Protein AF-A0A267HQM8-F1 (afdb_monomer_lite)

Foldseek 3Di:
DDDDDDDDDPPPDPVVVVVPPPLVVVLLLLLLQQLCCCPVVVDPWAALLRSLLLVLLLCLVVDPDQDACQVVSVVSSVCVVVSVVVCVVVVQKDWDDDPPDDSRPIIMHGDPVNNVVLVPDPDPVSVVVSVSSSVSCVVDPDDPVPPVSVCCNPVGDDPPDD

InterPro domains:
  IPR036388 Winged helix-like DNA-binding domain superfamily [G3DSA:1.10.10.10] (49-142)

Structure (mmCIF, N/CA/C/O backbone):
data_AF-A0A267HQM8-F1
#
_entry.id   AF-A0A267HQM8-F1
#
loop_
_atom_site.group_PDB
_atom_site.id
_atom_site.type_symbol
_atom_site.label_atom_id
_atom_site.label_alt_id
_atom_site.label_comp_id
_atom_site.label_asym_id
_atom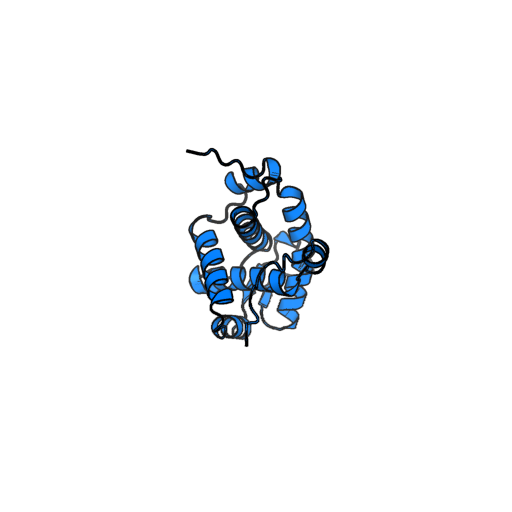_site.label_entity_id
_atom_site.label_seq_id
_atom_site.pdbx_PDB_ins_code
_atom_site.Cartn_x
_atom_site.Cartn_y
_atom_site.Cartn_z
_atom_site.occupancy
_atom_site.B_iso_or_equiv
_atom_site.auth_seq_id
_atom_site.auth_comp_id
_atom_site.auth_asym_id
_atom_site.auth_atom_id
_atom_site.pdbx_PDB_model_num
ATOM 1 N N . MET A 1 1 ? 45.736 3.680 34.250 1.00 46.59 1 MET A N 1
ATOM 2 C CA . MET A 1 1 ? 45.349 4.929 33.560 1.00 46.59 1 MET A CA 1
ATOM 3 C C . MET A 1 1 ? 45.704 4.766 32.086 1.00 46.59 1 MET A C 1
ATOM 5 O O . MET A 1 1 ? 46.822 4.328 31.838 1.00 46.59 1 MET A O 1
ATOM 9 N N . LYS A 1 2 ? 44.763 5.102 31.187 1.00 37.06 2 LYS A N 1
ATOM 10 C CA . LYS A 1 2 ? 44.747 5.020 29.703 1.00 37.06 2 LYS A CA 1
ATOM 11 C C . LYS A 1 2 ? 43.856 3.939 29.063 1.00 37.06 2 LYS A C 1
ATOM 13 O O . LYS A 1 2 ? 44.321 2.922 28.570 1.00 37.06 2 LYS A O 1
ATOM 18 N N . ASP A 1 3 ? 42.560 4.236 29.161 1.00 37.59 3 ASP A N 1
ATOM 19 C CA . ASP A 1 3 ? 41.594 4.479 28.074 1.00 37.59 3 ASP A CA 1
ATOM 20 C C . ASP A 1 3 ? 41.210 3.364 27.086 1.00 37.59 3 ASP A C 1
ATOM 22 O O . ASP A 1 3 ? 41.884 3.077 26.100 1.00 37.59 3 ASP A O 1
ATOM 26 N N . LEU A 1 4 ? 39.994 2.859 27.325 1.00 45.25 4 LEU A N 1
ATOM 27 C CA . LEU A 1 4 ? 39.037 2.342 26.347 1.00 45.25 4 LEU A CA 1
ATOM 28 C C . LEU A 1 4 ? 38.511 3.490 25.464 1.00 45.25 4 LEU A C 1
ATOM 30 O O . LEU A 1 4 ? 37.839 4.375 25.989 1.00 45.25 4 LEU A O 1
ATOM 34 N N . ASN A 1 5 ? 38.758 3.452 24.148 1.00 41.91 5 ASN A N 1
ATOM 35 C CA . ASN A 1 5 ? 37.765 3.780 23.106 1.00 41.91 5 ASN A CA 1
ATOM 36 C C . ASN A 1 5 ? 38.355 3.696 21.686 1.00 41.91 5 ASN A C 1
ATOM 38 O O . ASN A 1 5 ? 39.213 4.502 21.326 1.00 41.91 5 ASN A O 1
ATOM 42 N N . LYS A 1 6 ? 37.783 2.835 20.836 1.00 38.25 6 LYS A N 1
ATOM 43 C CA . LYS A 1 6 ? 37.341 3.259 19.499 1.00 38.25 6 LYS A CA 1
ATOM 44 C C . LYS A 1 6 ? 36.274 2.303 18.959 1.00 38.25 6 LYS A C 1
ATOM 46 O O . LYS A 1 6 ? 36.533 1.134 18.706 1.00 38.25 6 LYS A O 1
ATOM 51 N N . ASN A 1 7 ? 35.071 2.854 18.870 1.00 43.25 7 ASN A N 1
ATOM 52 C CA . ASN A 1 7 ? 33.878 2.310 18.238 1.00 43.25 7 ASN A CA 1
ATOM 53 C C . ASN A 1 7 ? 33.989 2.298 16.703 1.00 43.25 7 ASN A C 1
ATOM 55 O O . ASN A 1 7 ? 34.806 3.029 16.149 1.00 43.25 7 ASN A O 1
ATOM 59 N N . SER A 1 8 ? 33.032 1.560 16.124 1.00 43.22 8 SER A N 1
ATOM 60 C CA . SER A 1 8 ? 32.508 1.534 14.746 1.00 43.22 8 SER A CA 1
ATOM 61 C C . SER A 1 8 ? 33.302 0.751 13.702 1.00 43.22 8 SER A C 1
ATOM 63 O O . SER A 1 8 ? 34.253 1.267 13.133 1.00 43.22 8 SER A O 1
ATOM 65 N N . ASP A 1 9 ? 32.859 -0.487 13.462 1.00 42.66 9 ASP A N 1
ATOM 66 C CA . ASP A 1 9 ? 32.258 -0.890 12.181 1.00 42.66 9 ASP A CA 1
ATOM 67 C C . ASP A 1 9 ? 31.546 -2.236 12.387 1.00 42.66 9 ASP A C 1
ATOM 69 O O . ASP A 1 9 ? 32.116 -3.311 12.228 1.00 42.66 9 ASP A O 1
ATOM 73 N N . TYR A 1 10 ? 30.285 -2.176 12.822 1.00 39.91 10 TYR A N 1
ATOM 74 C CA . TYR A 1 10 ? 29.372 -3.310 12.682 1.00 39.91 10 TYR A CA 1
ATOM 75 C C . TYR A 1 10 ? 28.602 -3.111 11.375 1.00 39.91 10 TYR A C 1
ATOM 77 O O . TYR A 1 10 ? 27.443 -2.700 11.386 1.00 39.91 10 TYR A O 1
ATOM 85 N N . GLU A 1 11 ? 29.258 -3.365 10.242 1.00 47.84 11 GLU A N 1
ATOM 86 C CA . GLU A 1 11 ? 28.522 -3.696 9.023 1.00 47.84 11 GLU A CA 1
ATOM 87 C C . GLU A 1 11 ? 27.854 -5.051 9.270 1.00 47.84 11 GLU A C 1
ATOM 89 O O . GLU A 1 11 ? 28.514 -6.069 9.492 1.00 47.84 11 GLU A O 1
ATOM 94 N N . LEU A 1 12 ? 26.524 -5.039 9.341 1.00 41.56 12 LEU A N 1
ATOM 95 C CA . LEU A 1 12 ? 25.724 -6.250 9.465 1.00 41.56 12 LEU A CA 1
ATOM 96 C C . LEU A 1 12 ? 26.017 -7.153 8.252 1.00 41.56 12 LEU A C 1
ATOM 98 O O . LEU A 1 12 ? 25.877 -6.687 7.121 1.00 41.56 12 LEU A O 1
ATOM 102 N N . PRO A 1 13 ? 26.418 -8.421 8.458 1.00 47.94 13 PRO A N 1
ATOM 103 C CA . PRO A 1 13 ? 26.729 -9.332 7.363 1.00 47.94 13 PRO A CA 1
ATOM 104 C C . PRO A 1 13 ? 25.548 -9.498 6.404 1.00 47.94 13 PRO A C 1
ATOM 106 O O . PRO A 1 13 ? 24.396 -9.560 6.837 1.00 47.94 13 PRO A O 1
ATOM 109 N N . LEU A 1 14 ? 25.850 -9.622 5.112 1.00 43.22 14 LEU A N 1
ATOM 110 C CA . LEU A 1 14 ? 24.914 -9.808 3.995 1.00 43.22 14 LEU A CA 1
ATOM 111 C C . LEU A 1 14 ? 23.889 -10.940 4.247 1.00 43.22 14 LEU A C 1
ATOM 113 O O . LEU A 1 14 ? 22.768 -10.912 3.739 1.00 43.22 14 LEU A O 1
ATOM 117 N N . GLU A 1 15 ? 24.235 -11.926 5.079 1.00 42.28 15 GLU A N 1
ATOM 118 C CA . GLU A 1 15 ? 23.331 -12.995 5.503 1.00 42.28 15 GLU A CA 1
ATOM 119 C C . GLU A 1 15 ? 22.169 -12.510 6.396 1.00 42.28 15 GLU A C 1
ATOM 121 O O . GLU A 1 15 ? 21.104 -13.122 6.370 1.00 42.28 15 GLU A O 1
ATOM 126 N N . LEU A 1 16 ? 22.312 -11.405 7.141 1.00 44.62 16 LEU A N 1
ATOM 127 C CA . LEU A 1 16 ? 21.230 -10.793 7.932 1.00 44.62 16 LEU A CA 1
ATOM 128 C C . LEU A 1 16 ? 20.276 -9.941 7.083 1.00 44.62 16 LEU A C 1
ATOM 130 O O . LEU A 1 16 ? 19.088 -9.893 7.398 1.00 44.62 16 LEU A O 1
ATOM 134 N N . GLU A 1 17 ? 20.733 -9.359 5.969 1.00 41.94 17 GLU A N 1
ATOM 135 C CA . GLU A 1 17 ? 19.845 -8.723 4.977 1.00 41.94 17 GLU A CA 1
ATOM 136 C C . GLU A 1 17 ? 18.908 -9.746 4.307 1.00 41.94 17 GLU A C 1
ATOM 138 O O . GLU A 1 17 ? 17.760 -9.435 3.994 1.00 41.94 17 GLU A O 1
ATOM 143 N N . LEU A 1 18 ? 19.352 -11.001 4.165 1.00 43.22 18 LEU A N 1
ATOM 144 C CA . LEU A 1 18 ? 18.553 -12.127 3.658 1.00 43.22 18 LEU A CA 1
ATOM 145 C C . LEU A 1 18 ? 17.616 -12.758 4.711 1.00 43.22 18 LEU A C 1
ATOM 147 O O . LEU A 1 18 ? 16.695 -13.489 4.342 1.00 43.22 18 LEU A O 1
ATOM 151 N N . ILE A 1 19 ? 17.806 -12.469 6.006 1.00 46.12 19 ILE A N 1
ATOM 152 C CA . ILE A 1 19 ? 16.978 -12.987 7.116 1.00 46.12 19 ILE A CA 1
ATOM 153 C C . ILE A 1 19 ? 15.687 -12.168 7.317 1.00 46.12 19 ILE A C 1
ATOM 155 O O . ILE A 1 19 ? 14.731 -12.654 7.925 1.00 46.12 19 ILE A O 1
ATOM 159 N N . PHE A 1 20 ? 15.587 -10.971 6.737 1.00 45.47 20 PHE A N 1
ATOM 160 C CA . PHE A 1 20 ? 14.400 -10.122 6.830 1.00 45.47 20 PHE A CA 1
ATOM 161 C C . PHE A 1 20 ? 13.610 -10.059 5.507 1.00 45.47 20 PHE A C 1
ATOM 163 O O . PHE A 1 20 ? 13.378 -8.982 4.968 1.00 45.47 20 PHE A O 1
ATOM 170 N N . ASP A 1 21 ? 13.054 -11.192 5.044 1.00 54.56 21 ASP A N 1
ATOM 171 C CA . ASP A 1 21 ? 11.741 -11.186 4.352 1.00 54.56 21 ASP A CA 1
ATOM 172 C C . ASP A 1 21 ? 10.719 -10.747 5.431 1.00 54.56 21 ASP A C 1
ATOM 174 O O . ASP A 1 21 ? 10.012 -11.558 6.040 1.00 54.56 21 ASP A O 1
ATOM 178 N N . ASN A 1 22 ? 10.772 -9.466 5.819 1.00 73.88 22 ASN A N 1
ATOM 179 C CA . ASN A 1 22 ? 10.110 -8.941 7.006 1.00 73.88 22 ASN A CA 1
ATOM 180 C C . ASN A 1 22 ? 8.646 -8.692 6.680 1.00 73.88 22 ASN A C 1
ATOM 182 O O . ASN A 1 22 ? 8.209 -7.561 6.492 1.00 73.88 22 ASN A O 1
ATOM 186 N N . LYS A 1 23 ? 7.872 -9.779 6.670 1.00 82.69 23 LYS A N 1
ATOM 187 C CA . LYS A 1 23 ? 6.425 -9.757 6.432 1.00 82.69 23 LYS A CA 1
ATOM 188 C C . LYS A 1 23 ? 5.703 -8.698 7.270 1.00 82.69 23 LYS A C 1
ATOM 190 O O . LYS A 1 23 ? 4.671 -8.203 6.842 1.00 82.69 23 LYS A O 1
ATOM 195 N N . LYS A 1 24 ? 6.208 -8.355 8.465 1.00 86.44 24 LYS A N 1
ATOM 196 C CA . LYS A 1 24 ? 5.620 -7.295 9.298 1.00 86.44 24 LYS A CA 1
ATOM 197 C C . LYS A 1 24 ? 5.816 -5.912 8.683 1.00 86.44 24 LYS A C 1
ATOM 199 O O . LYS A 1 24 ? 4.873 -5.134 8.715 1.00 86.44 24 LYS A O 1
ATOM 204 N N . LEU A 1 25 ? 6.997 -5.632 8.133 1.00 86.25 25 LEU A N 1
ATOM 205 C CA . LEU A 1 25 ? 7.276 -4.380 7.433 1.00 86.25 25 LEU A CA 1
ATOM 206 C C . LEU A 1 25 ? 6.471 -4.291 6.133 1.00 86.25 25 LEU A C 1
ATOM 208 O O . LEU A 1 25 ? 5.784 -3.298 5.943 1.00 86.25 25 LEU A O 1
ATOM 212 N N . ASP A 1 26 ? 6.428 -5.363 5.336 1.00 88.69 26 ASP A N 1
ATOM 213 C CA . ASP A 1 26 ? 5.597 -5.400 4.123 1.00 88.69 26 ASP A CA 1
ATOM 214 C C . ASP A 1 26 ? 4.113 -5.151 4.453 1.00 88.69 26 ASP A C 1
ATOM 216 O O . ASP A 1 26 ? 3.430 -4.346 3.821 1.00 88.69 26 ASP A O 1
ATOM 220 N N . MET A 1 27 ? 3.585 -5.820 5.486 1.00 92.56 27 MET A N 1
ATOM 221 C CA . MET A 1 27 ? 2.216 -5.579 5.955 1.00 92.56 27 MET A CA 1
ATOM 222 C C . MET A 1 27 ? 2.024 -4.140 6.440 1.00 92.56 27 MET A C 1
ATOM 224 O O . MET A 1 27 ? 0.957 -3.574 6.196 1.00 92.56 27 MET A O 1
ATOM 228 N N . PHE A 1 28 ? 3.027 -3.569 7.115 1.00 93.50 28 PHE A N 1
ATOM 229 C CA . PHE A 1 28 ? 3.012 -2.189 7.588 1.00 93.50 28 PHE A CA 1
ATOM 230 C C . PHE A 1 28 ? 2.945 -1.193 6.420 1.00 93.50 28 PHE A C 1
ATOM 232 O O . PHE A 1 28 ? 2.103 -0.300 6.416 1.00 93.50 28 PHE A O 1
ATOM 239 N N . GLU A 1 29 ? 3.750 -1.391 5.381 1.00 94.12 29 GLU A N 1
ATOM 240 C CA . GLU A 1 29 ? 3.728 -0.580 4.160 1.00 94.12 29 GLU A CA 1
ATOM 241 C C . GLU A 1 29 ? 2.344 -0.596 3.505 1.00 94.12 29 GLU A C 1
ATOM 243 O O . GLU A 1 29 ? 1.773 0.456 3.207 1.00 94.12 29 GLU A O 1
ATOM 248 N N . TYR A 1 30 ? 1.745 -1.780 3.349 1.00 96.12 30 TYR A N 1
ATOM 249 C CA . TYR A 1 30 ? 0.412 -1.888 2.759 1.00 96.12 30 TYR A CA 1
ATOM 250 C C . TYR A 1 30 ? -0.677 -1.239 3.616 1.00 96.12 30 TYR A C 1
ATOM 252 O O . TYR A 1 30 ? -1.535 -0.544 3.066 1.00 96.12 30 TYR A O 1
ATOM 260 N N . ILE A 1 31 ? -0.669 -1.416 4.942 1.00 96.75 31 ILE A N 1
ATOM 261 C CA . ILE A 1 31 ? -1.664 -0.752 5.799 1.00 96.75 31 ILE A CA 1
ATOM 262 C C . ILE A 1 31 ? -1.487 0.770 5.796 1.00 96.75 31 ILE A C 1
ATOM 264 O O . ILE A 1 31 ? -2.494 1.476 5.789 1.00 96.75 31 ILE A O 1
ATOM 268 N N . VAL A 1 32 ? -0.256 1.283 5.711 1.00 97.56 32 VAL A N 1
ATOM 269 C CA . VAL A 1 32 ? 0.014 2.723 5.572 1.00 97.56 32 VAL A CA 1
ATOM 270 C C . VAL A 1 32 ? -0.514 3.255 4.239 1.00 97.56 32 VAL A C 1
ATOM 272 O O . VAL A 1 32 ? -1.202 4.274 4.226 1.00 97.56 32 VAL A O 1
ATOM 275 N N . ILE A 1 33 ? -0.309 2.542 3.128 1.00 97.94 33 ILE A N 1
ATOM 276 C CA . ILE A 1 33 ? -0.885 2.922 1.825 1.00 97.94 33 ILE A CA 1
ATOM 277 C C . ILE A 1 33 ? -2.421 2.978 1.901 1.00 97.94 33 ILE A C 1
ATOM 279 O O . ILE A 1 33 ? -3.039 3.928 1.412 1.00 97.94 33 ILE A O 1
ATOM 283 N N . ILE A 1 34 ? -3.062 1.990 2.537 1.00 97.81 34 ILE A N 1
ATOM 284 C CA . ILE A 1 34 ? -4.523 1.982 2.721 1.00 97.81 34 ILE A CA 1
ATOM 285 C C . ILE A 1 34 ? -4.954 3.142 3.632 1.00 97.81 34 ILE A C 1
ATOM 287 O O . ILE A 1 34 ? -5.950 3.809 3.335 1.00 97.81 34 ILE A O 1
ATOM 291 N N . PHE A 1 35 ? -4.213 3.408 4.711 1.00 98.00 35 PHE A N 1
ATOM 292 C CA . PHE A 1 35 ? -4.463 4.514 5.634 1.00 98.00 35 PHE A CA 1
ATOM 293 C C . PHE A 1 35 ? -4.444 5.852 4.916 1.00 98.00 35 PHE A C 1
ATOM 295 O O . PHE A 1 35 ? -5.446 6.563 4.930 1.00 98.00 35 PHE A O 1
ATOM 302 N N . LEU A 1 36 ? -3.353 6.165 4.227 1.00 97.75 36 LEU A N 1
ATOM 303 C CA . LEU A 1 36 ? -3.190 7.424 3.513 1.00 97.75 36 LEU A CA 1
ATOM 304 C C . LEU A 1 36 ? -4.270 7.578 2.443 1.00 97.75 36 LEU A C 1
ATOM 306 O O . LEU A 1 36 ? -4.956 8.601 2.385 1.00 97.75 36 LEU A O 1
ATOM 310 N N . ALA A 1 37 ? -4.511 6.533 1.645 1.00 96.94 37 ALA A N 1
ATOM 311 C CA . ALA A 1 37 ? -5.539 6.567 0.612 1.00 96.94 37 ALA A CA 1
ATOM 312 C C . ALA A 1 37 ? -6.931 6.877 1.179 1.00 96.94 37 ALA A C 1
ATOM 314 O O . ALA A 1 37 ? -7.681 7.653 0.583 1.00 96.94 37 ALA A O 1
ATOM 315 N N . THR A 1 38 ? -7.293 6.259 2.306 1.00 95.19 38 THR A N 1
ATOM 316 C CA . THR A 1 38 ? -8.650 6.347 2.862 1.00 95.19 38 THR A CA 1
ATOM 317 C C . THR A 1 38 ? -8.856 7.558 3.772 1.00 95.19 38 THR A C 1
ATOM 319 O O . THR A 1 38 ? -9.912 8.188 3.703 1.00 95.19 38 THR A O 1
ATOM 322 N N . SER A 1 39 ? -7.846 7.934 4.557 1.00 92.25 39 SER A N 1
ATOM 323 C CA . SER A 1 39 ? -7.900 9.032 5.529 1.00 92.25 39 SER A CA 1
ATOM 324 C C . SER A 1 39 ? -7.489 10.381 4.933 1.00 92.25 39 SER A C 1
ATOM 326 O O . SER A 1 39 ? -8.220 11.358 5.091 1.00 92.25 39 SER A O 1
ATOM 328 N N . GLN A 1 40 ? -6.358 10.448 4.223 1.00 92.62 40 GLN A N 1
ATOM 329 C CA . GLN A 1 40 ? -5.816 11.701 3.675 1.00 92.62 40 GLN A CA 1
ATOM 330 C C . GLN A 1 40 ? -6.399 11.999 2.291 1.00 92.62 40 GLN A C 1
ATOM 332 O O . GLN A 1 40 ? -6.983 13.061 2.069 1.00 92.62 40 GLN A O 1
ATOM 337 N N . PHE A 1 41 ? -6.345 11.027 1.378 1.00 92.62 41 PHE A N 1
ATOM 338 C CA . PHE A 1 41 ? -6.846 11.184 0.004 1.00 92.62 41 PHE A CA 1
ATOM 339 C C . PHE A 1 41 ? -8.340 10.862 -0.157 1.00 92.62 41 PHE A C 1
ATOM 341 O O . PHE A 1 41 ? -8.858 10.852 -1.279 1.00 92.62 41 PHE A O 1
ATOM 348 N N . LYS A 1 42 ? -9.042 10.605 0.958 1.00 92.25 42 LYS A N 1
ATOM 349 C CA . LYS A 1 42 ? -10.504 10.425 1.053 1.00 92.25 42 LYS A CA 1
ATOM 350 C C . LYS A 1 42 ? -11.076 9.387 0.077 1.00 92.25 42 LYS A C 1
ATOM 352 O O . LYS A 1 42 ? -12.226 9.487 -0.360 1.00 92.25 42 LYS A O 1
ATOM 357 N N . LYS A 1 43 ? -10.291 8.375 -0.299 1.00 93.75 43 LYS A N 1
ATOM 358 C CA . LYS A 1 43 ? -10.773 7.252 -1.110 1.00 93.75 43 LYS A CA 1
ATOM 359 C C . LYS A 1 43 ? -11.637 6.347 -0.238 1.00 93.75 43 LYS A C 1
ATOM 361 O O . LYS A 1 43 ? -11.285 6.017 0.884 1.00 93.75 43 LYS A O 1
ATOM 366 N N . ARG A 1 44 ? -12.756 5.864 -0.778 1.00 93.88 44 ARG A N 1
ATOM 367 C CA . ARG A 1 44 ? -13.622 4.914 -0.054 1.00 93.88 44 ARG A CA 1
ATOM 368 C C . ARG A 1 44 ? -12.933 3.568 0.215 1.00 93.88 44 ARG A C 1
ATOM 370 O O . ARG A 1 44 ? -13.245 2.900 1.193 1.00 93.88 44 ARG A O 1
ATOM 377 N N . SER A 1 45 ? -12.069 3.149 -0.704 1.00 95.62 45 SER A N 1
ATOM 378 C CA . SER A 1 45 ? -11.364 1.866 -0.696 1.00 95.62 45 SER A CA 1
ATOM 379 C C . SER A 1 45 ? -10.273 1.875 -1.767 1.00 95.62 45 SER A C 1
ATOM 381 O O . SER A 1 45 ? -10.404 2.604 -2.755 1.00 95.62 45 SER A O 1
ATOM 383 N N . VAL A 1 46 ? -9.279 1.007 -1.630 1.00 95.88 46 VAL A N 1
ATOM 384 C CA . VAL A 1 46 ? -8.116 0.873 -2.515 1.00 95.88 46 VAL A CA 1
ATOM 385 C C . VAL A 1 46 ? -8.125 -0.503 -3.175 1.00 95.88 46 VAL A C 1
ATOM 387 O O . VAL A 1 46 ? -8.465 -1.493 -2.534 1.00 95.88 46 VAL A O 1
ATOM 390 N N . SER A 1 47 ? -7.794 -0.579 -4.460 1.00 95.12 47 SER A N 1
ATOM 391 C CA . SER A 1 47 ? -7.621 -1.862 -5.158 1.00 95.12 47 SER A CA 1
ATOM 392 C C . SER A 1 47 ? -6.240 -2.471 -4.903 1.00 95.12 47 SER A C 1
ATOM 394 O O . SER A 1 47 ? -5.294 -1.765 -4.563 1.00 95.12 47 SER A O 1
ATOM 396 N N . ILE A 1 48 ? -6.103 -3.781 -5.117 1.00 94.38 48 ILE A N 1
ATOM 397 C CA . ILE A 1 48 ? -4.804 -4.470 -5.020 1.00 94.38 48 ILE A CA 1
ATOM 398 C C . ILE A 1 48 ? -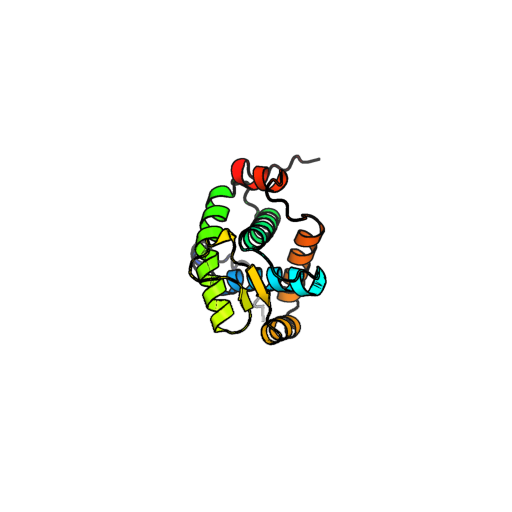3.764 -3.887 -5.977 1.00 94.38 48 ILE A C 1
ATOM 400 O O . ILE A 1 48 ? -2.635 -3.633 -5.570 1.00 94.38 48 ILE A O 1
ATOM 404 N N . GLU A 1 49 ? -4.164 -3.595 -7.212 1.00 94.12 49 GLU A N 1
ATOM 405 C CA . GLU A 1 49 ? -3.286 -2.994 -8.221 1.00 94.12 49 GLU A CA 1
ATOM 406 C C . GLU A 1 49 ? -2.748 -1.629 -7.759 1.00 94.12 49 GLU A C 1
ATOM 408 O O . GLU A 1 49 ? -1.557 -1.364 -7.882 1.00 94.12 49 GLU A O 1
ATOM 413 N N . GLN A 1 50 ? -3.595 -0.801 -7.137 1.00 95.25 50 GLN A N 1
ATOM 414 C CA . GLN A 1 50 ? -3.187 0.476 -6.538 1.00 95.25 50 GLN A CA 1
ATOM 415 C C . GLN A 1 50 ? -2.212 0.303 -5.375 1.00 95.25 50 GLN A C 1
ATOM 417 O O . GLN A 1 50 ? -1.246 1.052 -5.269 1.00 95.25 50 GLN A O 1
ATOM 422 N N . MET A 1 51 ? -2.457 -0.670 -4.499 1.00 96.44 51 MET A N 1
ATOM 423 C CA . MET A 1 51 ? -1.571 -0.934 -3.366 1.00 96.44 51 MET A CA 1
ATOM 424 C C . MET A 1 51 ? -0.173 -1.334 -3.844 1.00 96.44 51 MET A C 1
ATOM 426 O O . MET A 1 51 ? 0.817 -0.745 -3.415 1.00 96.44 51 MET A O 1
ATOM 430 N N . VAL A 1 52 ? -0.090 -2.276 -4.787 1.00 95.56 52 VAL A N 1
ATOM 431 C CA . VAL A 1 52 ? 1.198 -2.722 -5.340 1.00 95.56 52 VAL A CA 1
ATOM 432 C C . VAL A 1 52 ? 1.861 -1.628 -6.180 1.00 95.56 52 VAL A C 1
ATOM 434 O O . VAL A 1 52 ? 3.084 -1.510 -6.155 1.00 95.56 52 VAL A O 1
ATOM 437 N N . TYR A 1 53 ? 1.086 -0.788 -6.874 1.00 95.75 53 TYR A N 1
ATOM 438 C CA . TYR A 1 53 ? 1.596 0.384 -7.591 1.00 95.75 53 TYR A CA 1
ATOM 439 C C . TYR A 1 53 ? 2.390 1.314 -6.670 1.00 95.75 53 TYR A C 1
ATOM 441 O O . TYR A 1 53 ? 3.574 1.551 -6.910 1.00 95.75 53 TYR A O 1
ATOM 449 N N . TYR A 1 54 ? 1.760 1.797 -5.596 1.00 96.50 54 TYR A N 1
ATOM 450 C CA . TYR A 1 54 ? 2.402 2.737 -4.676 1.00 96.50 54 TYR A CA 1
ATOM 451 C C . TYR A 1 54 ? 3.586 2.102 -3.959 1.00 96.50 54 TYR A C 1
ATOM 453 O O . TYR A 1 54 ? 4.641 2.723 -3.859 1.00 96.50 54 TYR A O 1
ATOM 461 N N . TYR A 1 55 ? 3.447 0.842 -3.548 1.00 95.12 55 TYR A N 1
ATOM 462 C CA . TYR A 1 55 ? 4.540 0.102 -2.935 1.00 95.12 55 TYR A CA 1
ATOM 463 C C . TYR A 1 55 ? 5.750 -0.044 -3.871 1.00 95.12 55 TYR A C 1
ATOM 465 O O . TYR A 1 55 ? 6.891 0.156 -3.462 1.00 95.12 55 TYR A O 1
ATOM 473 N N . THR A 1 56 ? 5.514 -0.333 -5.153 1.00 94.06 56 THR A N 1
ATOM 474 C CA . THR A 1 56 ? 6.590 -0.497 -6.141 1.00 94.06 56 THR A CA 1
ATOM 475 C C . THR A 1 56 ? 7.316 0.816 -6.405 1.00 94.06 56 THR A C 1
ATOM 477 O O . THR A 1 56 ? 8.544 0.821 -6.476 1.00 94.06 56 THR A O 1
ATOM 480 N N . ILE A 1 57 ? 6.584 1.928 -6.523 1.00 93.81 57 ILE A N 1
ATOM 481 C CA . ILE A 1 57 ? 7.197 3.251 -6.698 1.00 93.81 57 ILE A CA 1
ATOM 482 C C . ILE A 1 57 ? 7.995 3.632 -5.455 1.00 93.81 57 ILE A C 1
ATOM 484 O O . ILE A 1 57 ? 9.167 3.986 -5.579 1.00 93.81 57 ILE A O 1
ATOM 488 N N . PHE A 1 58 ? 7.403 3.484 -4.269 1.00 93.38 58 PHE A N 1
ATOM 489 C CA . PHE A 1 58 ? 8.082 3.743 -3.004 1.00 93.38 58 PHE A CA 1
ATOM 490 C C . PHE A 1 58 ? 9.382 2.940 -2.890 1.00 93.38 58 PHE A C 1
ATOM 492 O O . PHE A 1 58 ? 10.442 3.505 -2.620 1.00 93.38 58 PHE A O 1
ATOM 499 N N . PHE A 1 59 ? 9.338 1.643 -3.198 1.00 91.38 59 PHE A N 1
ATOM 500 C CA . PHE A 1 59 ? 10.534 0.809 -3.240 1.00 91.38 59 PHE A CA 1
ATOM 501 C C . PHE A 1 59 ? 11.552 1.306 -4.274 1.00 91.38 59 PHE A C 1
ATOM 503 O O . PHE A 1 59 ? 12.742 1.340 -3.983 1.00 91.38 59 PHE A O 1
ATOM 510 N N . SER A 1 60 ? 11.114 1.700 -5.472 1.00 90.31 60 SER A N 1
ATOM 511 C CA . SER A 1 60 ? 12.018 2.151 -6.538 1.00 90.31 60 SER A CA 1
ATOM 512 C C . SER A 1 60 ? 12.796 3.418 -6.178 1.00 90.31 60 SER A C 1
ATOM 514 O O . SER A 1 60 ? 13.950 3.543 -6.572 1.00 90.31 60 SER A O 1
ATOM 516 N N . LEU A 1 61 ? 12.189 4.326 -5.409 1.00 88.75 61 LEU A N 1
ATOM 517 C CA . LEU A 1 61 ? 12.817 5.577 -4.978 1.00 88.75 61 LEU A CA 1
ATOM 518 C C . LEU A 1 61 ? 13.806 5.363 -3.826 1.00 88.75 61 LEU A C 1
ATOM 520 O O . LEU A 1 61 ? 14.800 6.075 -3.726 1.00 88.75 61 LEU A O 1
ATOM 524 N N . ASN A 1 62 ? 13.549 4.367 -2.978 1.00 85.31 62 ASN A N 1
ATOM 525 C CA . ASN A 1 62 ? 14.386 4.053 -1.818 1.00 85.31 62 ASN A CA 1
ATOM 526 C C . ASN A 1 62 ? 15.440 2.973 -2.106 1.00 85.31 62 ASN A C 1
ATOM 528 O O . ASN A 1 62 ? 16.392 2.796 -1.344 1.00 85.31 62 ASN A O 1
ATOM 532 N N . SER A 1 63 ? 15.297 2.235 -3.208 1.00 81.62 63 SER A N 1
ATOM 533 C CA . SER A 1 63 ? 16.262 1.227 -3.622 1.00 81.62 63 SER A CA 1
ATOM 534 C C . SER A 1 63 ? 17.425 1.868 -4.371 1.00 81.62 63 SER A C 1
ATOM 536 O O . SER A 1 63 ? 17.246 2.583 -5.350 1.00 81.62 63 SER A O 1
ATOM 538 N N . LYS A 1 64 ? 18.655 1.514 -3.987 1.00 75.25 64 LYS A N 1
ATOM 539 C CA . LYS A 1 64 ? 19.860 1.836 -4.775 1.00 75.25 64 LYS A CA 1
ATOM 540 C C . LYS A 1 64 ? 19.967 1.002 -6.061 1.00 75.25 64 LYS A C 1
ATOM 542 O O . LYS A 1 64 ? 20.896 1.189 -6.846 1.00 75.25 64 LYS A O 1
ATOM 547 N N . SER A 1 65 ? 19.067 0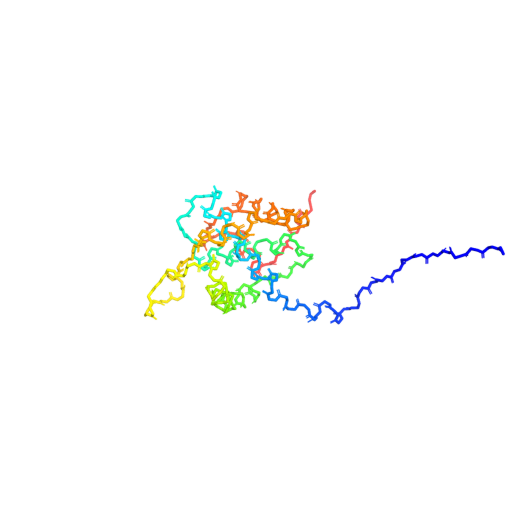.037 -6.264 1.00 70.69 65 SER A N 1
ATOM 548 C CA . SER A 1 65 ? 19.121 -0.885 -7.391 1.00 70.69 65 SER A CA 1
ATOM 549 C C . SER A 1 65 ? 18.541 -0.259 -8.654 1.00 70.69 65 SER A C 1
ATOM 551 O O . SER A 1 65 ? 17.391 0.165 -8.684 1.00 70.69 65 SER A O 1
ATOM 553 N N . LYS A 1 66 ? 19.312 -0.302 -9.742 1.00 75.75 66 LYS A N 1
ATOM 554 C CA . LYS A 1 66 ? 18.850 0.087 -11.084 1.00 75.75 66 LYS A CA 1
ATOM 555 C C . LYS A 1 66 ? 18.120 -1.045 -11.815 1.00 75.75 66 LYS A C 1
ATOM 557 O O . LYS A 1 66 ? 17.861 -0.938 -13.007 1.00 75.75 66 LYS A O 1
ATOM 562 N N . THR A 1 67 ? 17.823 -2.148 -11.130 1.00 84.12 67 THR A N 1
ATOM 563 C CA . THR A 1 67 ? 17.277 -3.352 -11.765 1.00 84.12 67 THR A CA 1
ATOM 564 C C . THR A 1 67 ? 15.800 -3.157 -12.122 1.00 84.12 67 THR A C 1
ATOM 566 O O . THR A 1 67 ? 15.053 -2.623 -11.300 1.00 84.12 67 THR A O 1
ATOM 569 N N . PRO A 1 68 ? 15.349 -3.627 -13.298 1.00 9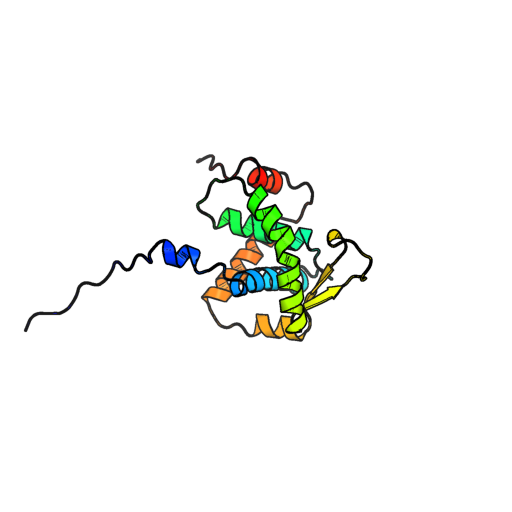0.00 68 PRO A N 1
ATOM 570 C CA . PRO A 1 68 ? 13.931 -3.684 -13.636 1.00 90.00 68 PRO A CA 1
ATOM 571 C C . PRO A 1 68 ? 13.104 -4.396 -12.556 1.00 90.00 68 PRO A C 1
ATOM 573 O O . PRO A 1 68 ? 13.447 -5.494 -12.104 1.00 90.00 68 PRO A O 1
ATOM 576 N N . LEU A 1 69 ? 11.993 -3.781 -12.148 1.00 92.56 69 LEU A N 1
ATOM 577 C CA . LEU A 1 69 ? 11.180 -4.245 -11.021 1.00 92.56 69 LEU A CA 1
ATOM 578 C C . LEU A 1 69 ? 10.045 -5.202 -11.407 1.00 92.56 69 LEU A C 1
ATOM 580 O O . LEU A 1 69 ? 9.290 -5.617 -10.529 1.00 92.56 69 LEU A O 1
ATOM 584 N N . ILE A 1 70 ? 9.924 -5.616 -12.674 1.00 93.56 70 ILE A N 1
ATOM 585 C CA . ILE A 1 70 ? 8.831 -6.492 -13.135 1.00 93.56 70 ILE A CA 1
ATOM 586 C C . ILE A 1 70 ? 8.702 -7.786 -12.319 1.00 93.56 70 ILE A C 1
ATOM 588 O O . ILE A 1 70 ? 7.595 -8.209 -11.983 1.00 93.56 70 ILE A O 1
ATOM 592 N N . TYR A 1 71 ? 9.821 -8.406 -11.937 1.00 90.44 71 TYR A N 1
ATOM 593 C CA . TYR A 1 71 ? 9.795 -9.623 -11.123 1.00 90.44 71 TYR A CA 1
ATOM 594 C C . TYR A 1 71 ? 9.329 -9.354 -9.692 1.00 90.44 71 TYR A C 1
ATOM 596 O O . TYR A 1 71 ? 8.545 -10.141 -9.159 1.00 90.44 71 TYR A O 1
ATOM 604 N N . LYS A 1 72 ? 9.761 -8.239 -9.087 1.00 90.19 72 LYS A N 1
ATOM 605 C CA . LYS A 1 72 ? 9.302 -7.815 -7.759 1.00 90.19 72 LYS A CA 1
ATOM 606 C C . LYS A 1 72 ? 7.811 -7.494 -7.785 1.00 90.19 72 LYS A C 1
ATOM 608 O O . LYS A 1 72 ? 7.069 -8.091 -7.018 1.00 90.19 72 LYS A O 1
ATOM 613 N N . TYR A 1 73 ? 7.364 -6.677 -8.733 1.00 93.06 73 TYR A N 1
ATOM 614 C CA . TYR A 1 73 ? 5.952 -6.338 -8.915 1.00 93.06 73 TYR A CA 1
ATOM 615 C C . TY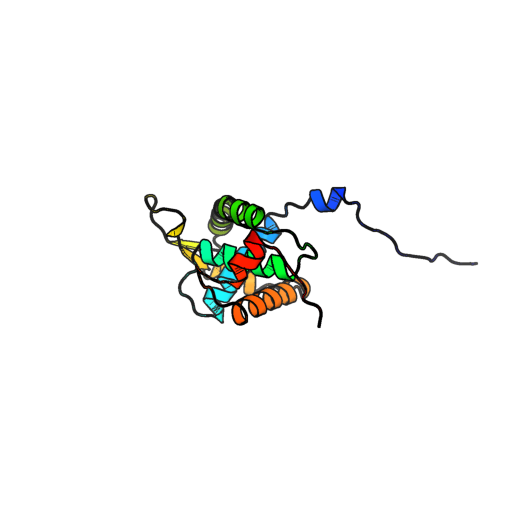R A 1 73 ? 5.076 -7.590 -9.037 1.00 93.06 73 TYR A C 1
ATOM 617 O O . TYR A 1 73 ? 4.085 -7.743 -8.326 1.00 93.06 73 TYR A O 1
ATOM 625 N N . ASN A 1 74 ? 5.477 -8.548 -9.879 1.00 92.06 74 ASN A N 1
ATOM 626 C CA . ASN A 1 74 ? 4.745 -9.803 -10.045 1.00 92.06 74 ASN A CA 1
ATOM 627 C C . ASN A 1 74 ? 4.771 -10.685 -8.787 1.00 92.06 74 ASN A C 1
ATOM 629 O O . ASN A 1 74 ? 3.796 -11.387 -8.511 1.00 92.06 74 ASN A O 1
ATOM 633 N N . LYS A 1 75 ? 5.874 -10.681 -8.028 1.00 91.12 75 LYS A N 1
ATOM 634 C CA . LYS A 1 75 ? 5.977 -11.374 -6.735 1.00 91.12 75 LYS A CA 1
ATOM 635 C C . LYS A 1 75 ? 5.043 -10.732 -5.705 1.00 91.12 75 LYS A C 1
ATOM 637 O O . LYS A 1 75 ? 4.309 -11.451 -5.032 1.00 91.12 75 LYS A O 1
ATOM 642 N N . ASP A 1 76 ? 5.016 -9.409 -5.636 1.00 92.00 76 ASP A N 1
ATOM 643 C CA . ASP A 1 76 ? 4.213 -8.641 -4.686 1.00 92.00 76 ASP A CA 1
ATOM 644 C C . ASP A 1 76 ? 2.714 -8.756 -5.000 1.00 92.00 76 ASP A C 1
ATOM 646 O O . ASP A 1 76 ? 1.922 -9.026 -4.099 1.00 92.00 76 ASP A O 1
ATOM 650 N N . MET A 1 77 ? 2.327 -8.723 -6.282 1.00 92.25 77 MET A N 1
ATOM 651 C CA . MET A 1 77 ? 0.957 -9.023 -6.732 1.00 92.25 77 MET A CA 1
ATOM 652 C C . MET A 1 77 ? 0.469 -10.410 -6.293 1.00 92.25 77 MET A C 1
ATOM 654 O O . MET A 1 77 ? -0.721 -10.589 -6.039 1.00 92.25 77 MET A O 1
ATOM 658 N N . LYS A 1 78 ? 1.366 -11.400 -6.203 1.00 90.12 78 LYS A N 1
ATOM 659 C CA . LYS A 1 78 ? 1.029 -12.750 -5.721 1.00 90.12 78 LYS A CA 1
ATOM 660 C C . LYS A 1 78 ? 0.974 -12.818 -4.194 1.00 90.12 78 LYS A C 1
ATOM 662 O O . LYS A 1 78 ? 0.087 -13.476 -3.658 1.00 90.12 78 LYS A O 1
ATOM 667 N N . LYS A 1 79 ? 1.900 -12.146 -3.502 1.00 90.56 79 LYS A N 1
ATOM 668 C CA . LYS A 1 79 ? 2.025 -12.177 -2.034 1.00 90.56 79 LYS A CA 1
ATOM 669 C C . LYS A 1 79 ? 0.983 -11.322 -1.310 1.00 90.56 79 LYS A C 1
ATOM 671 O O . LYS A 1 79 ? 0.592 -11.672 -0.200 1.00 90.56 79 LYS A O 1
ATOM 676 N N . ILE A 1 80 ? 0.503 -10.232 -1.913 1.00 91.88 80 ILE A N 1
ATOM 677 C CA . ILE A 1 80 ? -0.379 -9.267 -1.233 1.00 91.88 80 ILE A CA 1
ATOM 678 C C . ILE A 1 80 ? -1.651 -9.906 -0.660 1.00 91.88 80 ILE A C 1
ATOM 680 O O . ILE A 1 80 ? -2.126 -9.481 0.388 1.00 91.88 80 ILE A O 1
ATOM 684 N N . GLY A 1 81 ? -2.171 -10.972 -1.277 1.00 90.31 81 GLY A N 1
ATOM 685 C CA . GLY A 1 81 ? -3.303 -11.725 -0.731 1.00 90.31 81 GLY A CA 1
ATOM 686 C C . GLY A 1 81 ? -3.045 -12.258 0.685 1.00 90.31 81 GLY A C 1
ATOM 687 O O . GLY A 1 81 ? -3.904 -12.119 1.554 1.00 90.31 81 GLY A O 1
ATOM 688 N N . GLU A 1 82 ? -1.850 -12.792 0.953 1.00 92.00 82 GLU A N 1
ATOM 689 C CA . GLU A 1 82 ? -1.459 -13.289 2.282 1.00 92.00 82 GLU A CA 1
ATOM 690 C C . GLU A 1 82 ? -1.404 -12.154 3.316 1.00 92.00 82 GLU A C 1
ATOM 692 O O . GLU A 1 82 ? -1.848 -12.311 4.459 1.00 92.00 82 GLU A O 1
ATOM 697 N N . TYR A 1 83 ? -0.905 -10.987 2.904 1.00 93.12 83 TYR A N 1
ATOM 698 C CA . TYR A 1 83 ? -0.847 -9.796 3.751 1.00 93.12 83 TYR A CA 1
ATOM 699 C C . TYR A 1 83 ? -2.243 -9.266 4.069 1.00 93.12 83 TYR A C 1
ATOM 701 O O . TYR A 1 83 ? -2.531 -8.961 5.224 1.00 93.12 83 TYR A O 1
ATOM 709 N N . LEU A 1 84 ? -3.150 -9.243 3.092 1.00 93.75 84 LEU A N 1
ATOM 710 C CA . LEU A 1 84 ? -4.535 -8.825 3.310 1.00 93.75 84 LEU A CA 1
ATOM 711 C C . LEU A 1 84 ? -5.300 -9.782 4.226 1.00 93.75 84 LEU A C 1
ATOM 713 O O . LEU A 1 84 ? -6.040 -9.318 5.092 1.00 93.75 84 LEU A O 1
ATOM 717 N N . ILE A 1 85 ? -5.096 -11.096 4.088 1.00 92.81 85 ILE A N 1
ATOM 718 C CA . ILE A 1 85 ? -5.663 -12.089 5.015 1.00 92.81 85 ILE A CA 1
ATOM 719 C C . ILE A 1 85 ? -5.165 -11.818 6.437 1.00 92.81 85 ILE A C 1
ATOM 721 O O . ILE A 1 85 ? -5.962 -11.774 7.374 1.00 92.81 85 ILE A O 1
ATOM 725 N N . SER A 1 86 ? -3.863 -11.576 6.594 1.00 94.38 86 SER A N 1
ATOM 726 C CA . SER A 1 86 ? -3.249 -11.309 7.897 1.00 94.38 86 SER A CA 1
ATOM 727 C C . SER A 1 86 ? -3.797 -10.023 8.524 1.00 94.38 86 SER A C 1
ATOM 729 O O . SER A 1 86 ? -4.325 -10.054 9.636 1.00 94.38 86 SER A O 1
ATOM 731 N N . LEU A 1 87 ? -3.782 -8.909 7.790 1.00 96.06 87 LEU A N 1
ATOM 732 C CA . LEU A 1 87 ? -4.327 -7.623 8.238 1.00 96.06 87 LEU A CA 1
ATOM 733 C C . LEU A 1 87 ? -5.828 -7.706 8.561 1.00 96.06 87 LEU A C 1
ATOM 735 O O . LEU A 1 87 ? -6.293 -7.087 9.520 1.00 96.06 87 LEU A O 1
ATOM 739 N N . SER A 1 88 ? -6.592 -8.482 7.786 1.00 96.06 88 SER A N 1
ATOM 740 C CA . SER A 1 88 ? -8.022 -8.682 8.032 1.00 96.06 88 SER A CA 1
ATOM 741 C C . SER A 1 88 ? -8.270 -9.527 9.282 1.00 96.06 88 SER A C 1
ATOM 743 O O . SER A 1 88 ? -9.135 -9.183 10.087 1.00 96.06 88 SER A O 1
ATOM 745 N N . SER A 1 89 ? -7.466 -10.571 9.517 1.00 96.06 89 SER A N 1
ATOM 746 C CA . SER A 1 89 ? -7.541 -11.388 10.738 1.00 96.06 89 SER A CA 1
ATOM 747 C C . SER A 1 89 ? -7.238 -10.583 12.009 1.00 96.06 89 SER A C 1
ATOM 749 O O . SER A 1 89 ? -7.856 -10.806 13.049 1.00 96.06 89 SER A O 1
ATOM 751 N N . LEU A 1 90 ? -6.362 -9.578 11.895 1.00 95.75 90 LEU A N 1
ATOM 752 C CA . LEU A 1 90 ? -6.065 -8.593 12.940 1.00 95.75 90 LEU A CA 1
ATOM 753 C C . LEU A 1 90 ? -7.133 -7.491 13.057 1.00 95.75 90 LEU A C 1
ATOM 755 O O . LEU A 1 90 ? -6.996 -6.588 13.876 1.00 95.75 90 LEU A O 1
ATOM 759 N N . LYS A 1 91 ? -8.201 -7.552 12.250 1.00 97.38 91 LYS A N 1
ATOM 760 C CA . LYS A 1 91 ? -9.294 -6.568 12.176 1.00 97.38 91 LYS A CA 1
ATOM 761 C C . LYS A 1 91 ? -8.847 -5.158 11.786 1.00 97.38 91 LYS A C 1
ATOM 763 O O . LYS A 1 91 ? -9.582 -4.201 12.022 1.00 97.38 91 LYS A O 1
ATOM 768 N N . LEU A 1 92 ? -7.673 -5.017 11.176 1.00 97.38 92 LEU A N 1
ATOM 769 C CA . LEU A 1 92 ? -7.136 -3.722 10.756 1.00 97.38 92 LEU A CA 1
ATOM 770 C C . LEU A 1 92 ? -7.752 -3.258 9.430 1.00 97.38 92 LEU A C 1
ATOM 772 O O . LEU A 1 92 ? -7.948 -2.064 9.210 1.00 97.38 92 LEU A O 1
ATOM 776 N N . VAL A 1 93 ? -8.103 -4.204 8.554 1.00 97.56 93 VAL A N 1
ATOM 777 C CA . VAL A 1 93 ? -8.698 -3.915 7.243 1.00 97.56 93 VAL A CA 1
ATOM 778 C C . VAL A 1 93 ? -9.967 -4.723 6.995 1.00 97.56 93 VAL A C 1
ATOM 780 O O . VAL A 1 93 ? -10.126 -5.849 7.472 1.00 97.56 93 VAL A O 1
ATOM 783 N N . GLU A 1 94 ? -10.856 -4.149 6.191 1.00 96.50 94 GLU A N 1
ATOM 784 C CA . GLU A 1 94 ? -12.022 -4.817 5.624 1.00 96.50 94 GLU A CA 1
ATOM 785 C C . GLU A 1 94 ? -11.768 -5.080 4.136 1.00 96.50 94 GLU A C 1
ATOM 787 O O . GLU A 1 94 ? -11.518 -4.151 3.359 1.00 96.50 94 GLU A O 1
ATOM 792 N N . VAL A 1 95 ? -11.837 -6.353 3.744 1.00 93.81 95 VAL A N 1
ATOM 793 C CA . VAL A 1 95 ? -11.735 -6.786 2.349 1.00 93.81 95 VAL A CA 1
ATOM 794 C C . VAL A 1 95 ? -13.136 -6.789 1.738 1.00 93.81 95 VAL A C 1
ATOM 796 O O . VAL A 1 95 ? -14.015 -7.531 2.164 1.00 93.81 95 VAL A O 1
ATOM 799 N N . ILE A 1 96 ? -13.341 -5.942 0.735 1.00 93.25 96 ILE A N 1
ATOM 800 C CA . ILE A 1 96 ? -14.597 -5.760 0.012 1.00 93.25 96 ILE A CA 1
ATOM 801 C C . ILE A 1 96 ? -14.496 -6.520 -1.309 1.00 93.25 96 ILE A C 1
ATOM 803 O O . ILE A 1 96 ? -13.801 -6.105 -2.241 1.00 93.25 96 ILE A O 1
ATOM 807 N N . GLY A 1 97 ? -15.218 -7.627 -1.395 1.00 87.06 97 GLY A N 1
ATOM 808 C CA . GLY A 1 97 ? -15.292 -8.474 -2.576 1.00 87.06 97 GLY A CA 1
ATOM 809 C C . GLY A 1 97 ? -16.280 -9.612 -2.361 1.00 87.06 97 GLY A C 1
ATOM 810 O O . GLY A 1 97 ? -16.835 -9.772 -1.275 1.00 87.06 97 GLY A O 1
ATOM 811 N N . THR A 1 98 ? -16.502 -10.397 -3.406 1.00 82.19 98 THR A N 1
ATOM 812 C CA . THR A 1 98 ? -17.286 -11.642 -3.344 1.00 82.19 98 THR A CA 1
ATOM 813 C C . THR A 1 98 ? -16.375 -12.825 -3.661 1.00 82.19 98 THR A C 1
ATOM 815 O O . THR A 1 98 ? -15.324 -12.650 -4.275 1.00 82.19 98 THR A O 1
ATOM 818 N N . VAL A 1 99 ? -16.738 -14.020 -3.189 1.00 74.56 99 VAL A N 1
ATOM 819 C CA . VAL A 1 99 ? -15.885 -15.224 -3.262 1.00 74.56 99 VAL A CA 1
ATOM 820 C C . VAL A 1 99 ? -15.588 -15.637 -4.711 1.00 74.56 99 VAL A C 1
ATOM 822 O O . VAL A 1 99 ? -14.547 -16.217 -4.997 1.00 74.56 99 VAL A O 1
ATOM 825 N N . ASP A 1 100 ? -16.488 -15.308 -5.630 1.00 81.69 100 ASP A N 1
ATOM 826 C CA . ASP A 1 100 ? -16.431 -15.591 -7.063 1.00 81.69 100 ASP A CA 1
ATOM 827 C C . ASP A 1 100 ? -15.738 -14.490 -7.886 1.00 81.69 100 ASP A C 1
ATOM 829 O O . ASP A 1 100 ? -15.554 -14.638 -9.097 1.00 81.69 100 ASP A O 1
ATOM 833 N N . GLN A 1 101 ? -15.328 -13.381 -7.261 1.00 83.25 101 GLN A N 1
ATOM 834 C CA . GLN A 1 101 ? -14.676 -12.287 -7.974 1.00 83.25 101 GLN A CA 1
ATOM 835 C C . GLN A 1 101 ? -13.167 -12.500 -8.147 1.00 83.25 101 GLN A C 1
ATOM 837 O O . GLN A 1 101 ? -12.477 -12.935 -7.225 1.00 83.25 101 GLN A O 1
ATOM 842 N N . PRO A 1 102 ? -12.610 -12.111 -9.310 1.00 79.88 102 PRO A N 1
ATOM 843 C CA . PRO A 1 102 ? -11.169 -12.106 -9.509 1.00 79.88 102 PRO A CA 1
ATOM 844 C C . PRO A 1 102 ? -10.485 -11.104 -8.568 1.00 79.88 102 PRO A C 1
ATOM 846 O O . PRO A 1 102 ? -11.033 -10.045 -8.255 1.00 79.88 102 PRO A O 1
ATOM 849 N N . LEU A 1 103 ? -9.245 -11.417 -8.175 1.00 74.69 103 LEU A N 1
ATOM 850 C CA . LEU A 1 103 ? -8.450 -10.647 -7.209 1.00 74.69 103 LEU A CA 1
ATOM 851 C C . LEU A 1 103 ? -8.350 -9.150 -7.569 1.00 74.69 103 LEU A C 1
ATOM 853 O O . LEU A 1 103 ? -8.386 -8.287 -6.700 1.00 74.69 103 LEU A O 1
ATOM 857 N N . ASN A 1 104 ? -8.300 -8.821 -8.862 1.00 75.00 104 ASN A N 1
ATOM 858 C CA . ASN A 1 104 ? -8.231 -7.440 -9.353 1.00 75.00 104 ASN A CA 1
ATOM 859 C C . ASN A 1 104 ? -9.508 -6.608 -9.111 1.00 75.00 104 ASN A C 1
ATOM 861 O O . ASN A 1 104 ? -9.479 -5.389 -9.279 1.00 75.00 104 ASN A O 1
ATOM 865 N N . ARG A 1 105 ? -10.628 -7.235 -8.733 1.00 84.75 105 ARG A N 1
ATOM 866 C CA . ARG A 1 105 ? -11.873 -6.551 -8.344 1.00 84.75 105 ARG A CA 1
ATOM 867 C C . ARG A 1 105 ? -12.021 -6.388 -6.836 1.00 84.75 105 ARG A C 1
ATOM 869 O O . ARG A 1 105 ? -12.896 -5.636 -6.407 1.00 84.75 105 ARG A O 1
ATOM 876 N N . ILE A 1 106 ? -11.164 -7.042 -6.053 1.00 90.06 106 ILE A N 1
ATOM 877 C CA . ILE A 1 106 ? -11.132 -6.890 -4.603 1.00 90.06 106 ILE A CA 1
ATOM 878 C C . ILE A 1 106 ? -10.664 -5.477 -4.263 1.00 90.06 106 ILE A C 1
ATOM 880 O O . ILE A 1 106 ? -9.670 -4.971 -4.798 1.00 90.06 106 ILE A O 1
ATOM 884 N N . LYS A 1 107 ? -11.394 -4.840 -3.350 1.00 95.00 107 LYS A N 1
ATOM 885 C CA . LYS A 1 107 ? -11.015 -3.561 -2.758 1.00 95.00 107 LYS A CA 1
ATOM 886 C C . LYS A 1 107 ? -10.822 -3.724 -1.263 1.00 95.00 107 LYS A C 1
ATOM 888 O O . LYS A 1 107 ? -11.393 -4.613 -0.648 1.00 95.00 107 LYS A O 1
ATOM 893 N N . VAL A 1 108 ? -10.034 -2.846 -0.673 1.00 96.25 108 VAL A N 1
ATOM 894 C CA . VAL A 1 108 ? -9.687 -2.892 0.744 1.00 96.25 108 VAL A CA 1
ATOM 895 C C . VAL A 1 108 ? -9.847 -1.501 1.331 1.00 96.25 108 VAL A C 1
ATOM 897 O O . VAL A 1 108 ? -9.561 -0.501 0.673 1.00 96.25 108 VAL A O 1
ATOM 900 N N . LYS A 1 109 ? -10.331 -1.415 2.562 1.00 96.81 109 LYS A N 1
ATOM 901 C CA . LYS A 1 109 ? -10.343 -0.172 3.341 1.00 96.81 109 LYS A CA 1
ATOM 902 C C . LYS A 1 109 ? -9.907 -0.466 4.770 1.00 96.81 109 LYS A C 1
ATOM 904 O O . LYS A 1 109 ? -9.991 -1.610 5.218 1.00 96.81 109 LYS A O 1
ATOM 909 N N . LEU A 1 110 ? -9.484 0.566 5.485 1.00 96.88 110 LEU A N 1
ATOM 910 C CA . LEU A 1 110 ? -9.275 0.460 6.922 1.00 96.88 110 LEU A CA 1
ATOM 911 C C . LEU A 1 110 ? -10.597 0.277 7.667 1.00 96.88 110 LEU A C 1
ATOM 913 O O . LEU A 1 110 ? -11.637 0.814 7.276 1.00 96.88 110 LEU A O 1
ATOM 917 N N . THR A 1 111 ? -10.528 -0.447 8.778 1.00 97.56 111 THR A N 1
ATOM 918 C CA . THR A 1 111 ? -11.537 -0.367 9.836 1.00 97.56 111 THR A CA 1
ATOM 919 C C . THR A 1 111 ? -11.240 0.839 10.736 1.00 97.56 111 THR A C 1
ATOM 921 O O . THR A 1 111 ? -10.142 1.397 10.694 1.00 97.56 111 THR A O 1
ATOM 924 N N . ASN A 1 112 ? -12.182 1.225 11.603 1.00 96.56 112 ASN A N 1
ATOM 925 C CA . ASN A 1 112 ? -11.908 2.248 12.623 1.00 96.56 112 ASN A CA 1
ATOM 926 C C . ASN A 1 112 ? -10.744 1.828 13.536 1.00 96.56 112 ASN A C 1
ATOM 928 O O . ASN A 1 112 ? -9.855 2.627 13.794 1.00 96.56 112 ASN A O 1
ATOM 932 N N . TYR A 1 113 ? -10.700 0.549 13.926 1.00 97.50 113 TYR A N 1
ATOM 933 C CA . TYR A 1 113 ? -9.609 -0.004 14.727 1.00 97.50 113 TYR A CA 1
ATOM 934 C C . TYR A 1 113 ? -8.254 0.077 14.009 1.00 97.50 113 TYR A C 1
ATOM 936 O O . TYR A 1 113 ? -7.255 0.453 14.609 1.00 97.50 113 TYR A O 1
ATOM 944 N N . GLY A 1 114 ? -8.208 -0.229 12.709 1.00 96.88 114 GLY A N 1
ATOM 945 C CA . GLY A 1 114 ? -6.981 -0.099 11.923 1.00 96.88 114 GLY A CA 1
ATOM 946 C C . GLY A 1 114 ? -6.522 1.348 11.758 1.00 96.88 114 GLY A C 1
ATOM 947 O O . GLY A 1 114 ? -5.323 1.608 11.725 1.00 96.88 114 GLY A O 1
ATOM 948 N N . LYS A 1 115 ? -7.463 2.294 11.695 1.00 96.56 115 LYS A N 1
ATOM 949 C CA . LYS A 1 115 ? -7.153 3.724 11.693 1.00 96.56 115 LYS A CA 1
ATOM 950 C C . LYS A 1 115 ? -6.535 4.160 13.024 1.00 96.56 115 LYS A C 1
ATOM 952 O O . LYS A 1 115 ? -5.444 4.718 13.014 1.00 96.56 115 LYS A O 1
ATOM 957 N N . GLU A 1 116 ? -7.185 3.834 14.138 1.00 96.94 116 GLU A N 1
ATOM 958 C CA . GLU A 1 116 ? -6.681 4.117 15.490 1.00 96.94 116 GLU A CA 1
ATOM 959 C C . GLU A 1 116 ? -5.306 3.478 15.726 1.00 96.94 116 GLU A C 1
ATOM 961 O O . GLU A 1 116 ? -4.424 4.106 16.303 1.00 96.94 116 GLU A O 1
ATOM 966 N N . PHE A 1 117 ? -5.090 2.257 15.225 1.00 95.75 117 PHE A N 1
ATOM 967 C CA . PHE A 1 117 ? -3.797 1.579 15.298 1.00 95.75 117 PHE A CA 1
ATOM 968 C C . PHE A 1 117 ? -2.675 2.408 14.656 1.00 95.75 117 PHE A C 1
ATOM 970 O O . PHE A 1 117 ? -1.645 2.613 15.294 1.00 95.75 117 PHE A O 1
ATOM 977 N N . ILE A 1 118 ? -2.871 2.919 13.435 1.00 96.00 118 ILE A N 1
ATOM 978 C CA . ILE A 1 118 ? -1.858 3.747 12.759 1.00 96.00 118 ILE A CA 1
ATOM 979 C C . ILE A 1 118 ? -1.699 5.108 13.444 1.00 96.00 118 ILE A C 1
ATOM 981 O O . ILE A 1 118 ? -0.576 5.568 13.625 1.00 96.00 118 ILE A O 1
ATOM 985 N N . GLU A 1 119 ? -2.797 5.736 13.868 1.00 95.12 119 GLU A N 1
ATOM 986 C CA . GLU A 1 119 ? -2.769 7.033 14.563 1.00 95.12 119 GLU A CA 1
ATOM 987 C C . GLU A 1 119 ? -2.121 6.956 15.957 1.00 95.12 119 GLU A C 1
ATOM 989 O O . GLU A 1 119 ? -1.623 7.963 16.450 1.00 95.12 119 GLU A O 1
ATOM 994 N N . SER A 1 120 ? -2.074 5.772 16.577 1.00 95.19 120 SER A N 1
ATOM 995 C CA . SER A 1 120 ? -1.400 5.540 17.864 1.00 95.19 120 SER A CA 1
ATOM 996 C C . SER A 1 120 ? 0.124 5.392 17.769 1.00 95.19 120 SER A C 1
ATOM 998 O O . SER A 1 120 ? 0.790 5.184 18.783 1.00 95.19 120 SER A O 1
ATOM 1000 N N . ILE A 1 121 ? 0.696 5.453 16.564 1.00 92.19 121 ILE A N 1
ATOM 1001 C CA . ILE A 1 121 ? 2.138 5.301 16.363 1.00 92.19 121 ILE A CA 1
ATOM 1002 C C . ILE A 1 121 ? 2.859 6.584 16.774 1.00 92.19 121 ILE A C 1
ATOM 1004 O O . ILE A 1 121 ? 2.688 7.633 16.163 1.00 92.19 121 ILE A O 1
ATOM 1008 N N . GLU A 1 122 ? 3.744 6.465 17.761 1.00 90.94 122 GLU A N 1
ATOM 1009 C CA . GLU A 1 122 ? 4.568 7.579 18.259 1.00 90.94 122 GLU A CA 1
ATOM 1010 C C . GLU A 1 122 ? 6.033 7.502 17.791 1.00 90.94 122 GLU A C 1
ATOM 1012 O O . GLU A 1 122 ? 6.827 8.405 18.037 1.00 90.94 122 GLU A O 1
ATOM 1017 N N . SER A 1 123 ? 6.423 6.415 17.118 1.00 90.69 123 SER A N 1
ATOM 1018 C CA . SER A 1 123 ? 7.802 6.223 16.659 1.00 90.69 123 SER A CA 1
ATOM 1019 C C . SER A 1 123 ? 8.146 7.193 15.530 1.00 90.69 123 SER A C 1
ATOM 1021 O O . SER A 1 123 ? 7.610 7.071 14.431 1.00 90.69 123 SER A O 1
ATOM 1023 N N . GLU A 1 124 ? 9.109 8.088 15.765 1.00 90.12 124 GLU A N 1
ATOM 1024 C CA . GLU A 1 124 ? 9.600 9.051 14.764 1.00 90.12 124 GLU A CA 1
ATOM 1025 C C . GLU A 1 124 ? 10.029 8.376 13.455 1.00 90.12 124 GLU A C 1
ATOM 1027 O O . GLU A 1 124 ? 9.716 8.861 12.371 1.00 90.12 124 GLU A O 1
ATOM 1032 N N . THR A 1 125 ? 10.688 7.218 13.539 1.00 87.19 125 THR A N 1
ATOM 1033 C CA . THR A 1 125 ? 11.100 6.446 12.360 1.00 87.19 125 THR A CA 1
ATOM 1034 C C . THR A 1 125 ? 9.900 5.986 11.534 1.00 87.19 125 THR A C 1
ATOM 1036 O O . THR A 1 125 ? 9.905 6.125 10.313 1.00 87.19 125 THR A O 1
ATOM 1039 N N . LEU A 1 126 ? 8.855 5.463 12.182 1.00 88.38 126 LEU A N 1
ATOM 1040 C CA . LEU A 1 126 ? 7.643 5.027 11.483 1.00 88.38 126 LEU A CA 1
ATOM 1041 C C . LEU A 1 126 ? 6.829 6.217 10.962 1.00 88.38 126 LEU A C 1
ATOM 1043 O O . LEU A 1 126 ? 6.234 6.119 9.893 1.00 88.38 126 LEU A O 1
ATOM 1047 N N . LEU A 1 127 ? 6.831 7.345 11.672 1.00 91.94 127 LEU A N 1
ATOM 1048 C CA . LEU A 1 127 ? 6.185 8.579 11.224 1.00 91.94 127 LEU A CA 1
ATOM 1049 C C . LEU A 1 127 ? 6.876 9.165 9.986 1.00 91.94 127 LEU A C 1
ATOM 1051 O O . LEU A 1 127 ? 6.190 9.533 9.033 1.00 91.94 127 LEU A O 1
ATOM 1055 N N . SER A 1 128 ? 8.213 9.181 9.957 1.00 90.31 128 SER A N 1
ATOM 1056 C CA . SER A 1 128 ? 8.985 9.547 8.760 1.00 90.31 128 SER A CA 1
ATOM 1057 C C . SER A 1 128 ? 8.611 8.648 7.587 1.00 90.31 128 SER A C 1
ATOM 1059 O O . SER A 1 128 ? 8.299 9.132 6.508 1.00 90.31 128 SER A O 1
ATOM 1061 N N . PHE A 1 129 ? 8.539 7.340 7.829 1.00 89.81 129 PHE A N 1
ATOM 1062 C CA . PHE A 1 129 ? 8.184 6.365 6.807 1.00 89.81 129 PHE A CA 1
ATOM 1063 C C . PHE A 1 129 ? 6.766 6.569 6.241 1.00 89.81 129 PHE A C 1
ATOM 1065 O O . PHE A 1 129 ? 6.553 6.488 5.032 1.00 89.81 129 PHE A O 1
ATOM 1072 N N . ILE A 1 130 ? 5.788 6.885 7.100 1.00 95.31 130 ILE A N 1
ATOM 1073 C CA . ILE A 1 130 ? 4.429 7.254 6.672 1.00 95.31 130 ILE A CA 1
ATOM 1074 C C . ILE A 1 130 ? 4.465 8.514 5.801 1.00 95.31 130 ILE A C 1
ATOM 1076 O O . ILE A 1 130 ? 3.793 8.557 4.769 1.00 95.31 130 ILE A O 1
ATOM 1080 N N . SER A 1 131 ? 5.257 9.515 6.190 1.00 95.81 131 SER A N 1
ATOM 1081 C CA . SER A 1 131 ? 5.431 10.743 5.414 1.00 95.81 131 SER A CA 1
ATOM 1082 C C . SER A 1 131 ? 6.050 10.474 4.042 1.00 95.81 131 SER A C 1
ATOM 1084 O O . SER A 1 131 ? 5.600 11.048 3.054 1.00 95.81 131 SER A O 1
ATOM 1086 N N . ASP A 1 132 ? 7.038 9.586 3.953 1.00 95.25 132 ASP A N 1
ATOM 1087 C CA . ASP A 1 132 ? 7.689 9.252 2.685 1.00 95.25 132 ASP A CA 1
ATOM 1088 C C . ASP A 1 132 ? 6.709 8.576 1.717 1.00 95.25 132 ASP A C 1
ATOM 1090 O O . ASP A 1 132 ? 6.645 8.931 0.538 1.00 95.25 132 ASP A O 1
ATOM 1094 N N . ILE A 1 133 ? 5.873 7.656 2.210 1.00 96.25 133 ILE A N 1
ATOM 1095 C CA . ILE A 1 133 ? 4.809 7.048 1.398 1.00 96.25 133 ILE A CA 1
ATOM 1096 C C . ILE A 1 133 ? 3.763 8.098 0.998 1.00 96.25 133 ILE A C 1
ATOM 1098 O O . ILE A 1 133 ? 3.298 8.085 -0.143 1.00 96.25 133 ILE A O 1
ATOM 1102 N N . ALA A 1 134 ? 3.400 9.020 1.896 1.00 97.12 134 ALA A N 1
ATOM 1103 C 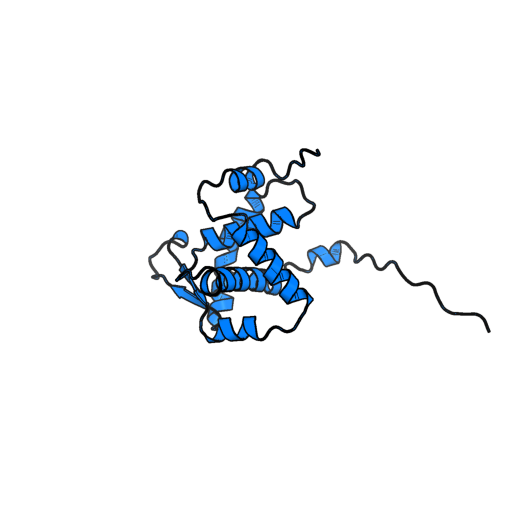CA . ALA A 1 134 ? 2.471 10.102 1.577 1.00 97.12 134 ALA A CA 1
ATOM 1104 C C . ALA A 1 134 ? 2.999 10.961 0.421 1.00 97.12 134 ALA A C 1
ATOM 1106 O O . ALA A 1 134 ? 2.276 11.152 -0.556 1.00 97.12 134 ALA A O 1
ATOM 1107 N N . ASN A 1 135 ? 4.272 11.361 0.469 1.00 96.44 135 ASN A N 1
ATOM 1108 C CA . ASN A 1 135 ? 4.931 12.115 -0.600 1.00 96.44 135 ASN A CA 1
ATOM 1109 C C . ASN A 1 135 ? 4.875 11.366 -1.940 1.00 96.44 135 ASN A C 1
ATOM 1111 O O . ASN A 1 135 ? 4.501 11.943 -2.960 1.00 96.44 135 ASN A O 1
ATOM 1115 N N . VAL A 1 136 ? 5.148 10.055 -1.938 1.00 95.81 136 VAL A N 1
ATOM 1116 C CA . VAL A 1 136 ? 5.014 9.218 -3.143 1.00 95.81 136 VAL A CA 1
ATOM 1117 C C . VAL A 1 136 ? 3.587 9.235 -3.685 1.00 95.81 136 VAL A C 1
ATOM 1119 O O . VAL A 1 136 ? 3.380 9.323 -4.894 1.00 95.81 136 VAL A O 1
ATOM 1122 N N . MET A 1 137 ? 2.584 9.148 -2.813 1.00 96.44 137 MET A N 1
ATOM 1123 C CA . MET A 1 137 ? 1.184 9.152 -3.232 1.00 96.44 137 MET A CA 1
ATOM 1124 C C . MET A 1 137 ? 0.716 10.511 -3.768 1.00 96.44 137 MET A C 1
ATOM 1126 O O . MET A 1 137 ? -0.171 10.534 -4.627 1.00 96.44 137 MET A O 1
ATOM 1130 N N . GLU A 1 138 ? 1.297 11.613 -3.287 1.00 95.38 138 GLU A N 1
ATOM 1131 C CA . GLU A 1 138 ? 1.045 12.970 -3.790 1.00 95.38 138 GLU A CA 1
ATOM 1132 C C . GLU A 1 138 ? 1.690 13.197 -5.161 1.00 95.38 138 GLU A C 1
ATOM 1134 O O . GLU A 1 138 ? 1.028 13.695 -6.074 1.00 95.38 138 GLU A O 1
ATOM 1139 N N . GLU A 1 139 ? 2.950 12.794 -5.327 1.00 95.12 139 GLU A N 1
ATOM 1140 C CA . GLU A 1 139 ? 3.717 13.012 -6.558 1.00 95.12 139 GLU A CA 1
ATOM 1141 C C . GLU A 1 139 ? 3.285 12.064 -7.690 1.00 95.12 139 GLU A C 1
ATOM 1143 O O . GLU A 1 139 ? 3.136 12.477 -8.843 1.00 95.12 139 GLU A O 1
ATOM 1148 N N . TYR A 1 140 ? 3.013 10.796 -7.371 1.00 94.12 140 TYR A N 1
ATOM 1149 C CA . TYR A 1 140 ? 2.735 9.750 -8.355 1.00 94.12 140 TYR A CA 1
ATOM 1150 C C . TYR A 1 140 ? 1.280 9.296 -8.290 1.00 94.12 140 TYR A C 1
ATOM 1152 O O . TYR A 1 140 ? 0.963 8.223 -7.779 1.00 94.12 140 TYR A O 1
ATOM 1160 N N . SER A 1 141 ? 0.366 10.075 -8.869 1.00 92.06 141 SER A N 1
ATOM 1161 C CA . SER A 1 141 ? -1.039 9.660 -9.001 1.00 92.06 141 SER A CA 1
ATOM 1162 C C . SER A 1 141 ? -1.164 8.274 -9.649 1.00 92.06 141 SER A C 1
ATOM 1164 O O . SER A 1 141 ? -0.486 7.973 -10.631 1.00 92.06 141 SER A O 1
ATOM 1166 N N . TYR A 1 142 ? -2.041 7.423 -9.105 1.00 93.25 142 TYR A N 1
ATOM 1167 C CA . TYR A 1 142 ? -2.273 6.098 -9.671 1.00 93.25 142 TYR A CA 1
ATOM 1168 C C . TYR A 1 142 ? -2.817 6.197 -11.096 1.00 93.25 142 TYR A C 1
ATOM 1170 O O . TYR A 1 142 ? -3.928 6.689 -11.315 1.00 93.25 142 TYR A O 1
ATOM 1178 N N . ASP A 1 143 ? -2.062 5.632 -12.029 1.00 90.06 143 ASP A N 1
ATOM 1179 C CA . ASP A 1 143 ? -2.476 5.390 -13.400 1.00 90.06 143 ASP A CA 1
ATOM 1180 C C . ASP A 1 143 ? -2.071 3.969 -13.794 1.00 90.06 143 ASP A C 1
ATOM 1182 O O . ASP A 1 143 ? -0.905 3.578 -13.700 1.00 90.06 143 ASP A O 1
ATOM 1186 N N . LYS A 1 144 ? -3.052 3.198 -14.265 1.00 84.00 144 LYS A N 1
ATOM 1187 C CA . LYS A 1 144 ? -2.855 1.829 -14.744 1.00 84.00 144 LYS A CA 1
ATOM 1188 C C . LYS A 1 144 ? -1.864 1.759 -15.908 1.00 84.00 144 LYS A C 1
ATOM 1190 O O . LYS A 1 144 ? -1.164 0.763 -16.054 1.00 84.00 144 LYS A O 1
ATOM 1195 N N . ASN A 1 145 ? -1.798 2.815 -16.714 1.00 89.31 145 ASN A N 1
ATOM 1196 C CA . ASN A 1 145 ? -0.894 2.915 -17.855 1.00 89.31 145 ASN A CA 1
ATOM 1197 C C . ASN A 1 145 ? 0.260 3.887 -17.583 1.00 89.31 145 ASN A C 1
ATOM 1199 O O . ASN A 1 145 ? 0.824 4.433 -18.529 1.00 89.31 145 ASN A O 1
ATOM 1203 N N . SER A 1 146 ? 0.606 4.103 -16.307 1.00 90.38 146 SER A N 1
ATOM 1204 C CA . SER A 1 146 ? 1.676 5.012 -15.897 1.00 90.38 146 SER A CA 1
ATOM 1205 C C . SER A 1 146 ? 2.961 4.734 -16.694 1.00 90.38 146 SER A C 1
ATOM 1207 O O . SER A 1 146 ? 3.547 3.645 -16.573 1.00 90.38 146 SER A O 1
ATOM 1209 N N . PRO A 1 147 ? 3.436 5.704 -17.503 1.00 89.25 147 PRO A N 1
ATOM 1210 C CA . PRO A 1 147 ? 4.703 5.571 -18.216 1.00 89.25 147 PRO A CA 1
ATOM 1211 C C . PRO A 1 147 ? 5.868 5.407 -17.241 1.00 89.25 147 PRO A C 1
ATOM 1213 O O . PRO A 1 147 ? 6.796 4.646 -17.504 1.00 89.25 147 PRO A O 1
ATOM 1216 N N . TYR A 1 148 ? 5.780 6.069 -16.083 1.00 89.44 148 TYR A N 1
ATOM 1217 C CA . TYR A 1 148 ? 6.764 5.954 -15.015 1.00 89.44 148 TYR A CA 1
ATOM 1218 C C . TYR A 1 148 ? 6.835 4.526 -14.471 1.00 89.44 148 TYR A C 1
ATOM 1220 O O . TYR A 1 148 ? 7.920 3.947 -14.424 1.00 89.44 148 TYR A O 1
ATOM 1228 N N . LEU A 1 149 ? 5.684 3.928 -14.133 1.00 92.19 149 LEU A N 1
ATOM 1229 C CA . LEU A 1 149 ? 5.634 2.537 -13.682 1.00 92.19 149 LEU A CA 1
ATOM 1230 C C . LEU A 1 149 ? 6.218 1.606 -14.750 1.00 92.19 149 LEU A C 1
ATOM 1232 O O . LEU A 1 149 ? 7.070 0.780 -14.451 1.00 92.19 149 LEU A O 1
ATOM 1236 N N . SER A 1 150 ? 5.802 1.766 -16.006 1.00 92.44 150 SER A N 1
ATOM 1237 C CA . SER A 1 150 ? 6.301 0.938 -17.110 1.00 92.44 150 SER A CA 1
ATOM 1238 C C . SER A 1 150 ? 7.825 1.017 -17.226 1.00 92.44 150 SER A C 1
ATOM 1240 O O . SER A 1 150 ? 8.490 -0.015 -17.323 1.00 92.44 150 SER A O 1
ATOM 1242 N N . LYS A 1 151 ? 8.390 2.224 -17.114 1.00 91.56 151 LYS A N 1
ATOM 1243 C CA . LYS A 1 151 ? 9.837 2.436 -17.120 1.00 91.56 151 LYS A CA 1
ATOM 1244 C C . LYS A 1 151 ? 10.527 1.688 -15.976 1.00 91.56 151 LYS A C 1
ATOM 1246 O O . LYS A 1 151 ? 11.411 0.874 -16.233 1.00 91.56 151 LYS A O 1
ATOM 1251 N N . ILE A 1 152 ? 10.103 1.885 -14.725 1.00 92.06 152 ILE A N 1
ATOM 1252 C CA . ILE A 1 152 ? 10.753 1.211 -13.584 1.00 92.06 152 ILE A CA 1
ATOM 1253 C C . ILE A 1 152 ? 10.575 -0.315 -13.621 1.00 92.06 152 ILE A C 1
ATOM 1255 O O . ILE A 1 152 ? 11.445 -1.050 -13.154 1.00 92.06 152 ILE A O 1
ATOM 1259 N N . LEU A 1 153 ? 9.476 -0.816 -14.197 1.00 92.25 153 LEU A N 1
ATOM 1260 C CA . LEU A 1 153 ? 9.227 -2.251 -14.307 1.00 92.25 153 LEU A CA 1
ATOM 1261 C C . LEU A 1 153 ? 10.146 -2.928 -15.327 1.00 92.25 153 LEU A C 1
ATOM 1263 O O . LEU A 1 153 ? 10.650 -4.010 -15.027 1.00 92.25 153 LEU A O 1
ATOM 1267 N N . TYR A 1 154 ? 10.363 -2.324 -16.498 1.00 91.94 154 TYR A N 1
ATOM 1268 C CA . TYR A 1 154 ? 11.034 -2.992 -17.622 1.00 91.94 154 TYR A CA 1
ATOM 1269 C C . TYR A 1 154 ? 12.444 -2.479 -17.917 1.00 91.94 154 TYR A C 1
ATOM 1271 O O . TYR A 1 154 ? 13.286 -3.259 -18.357 1.00 91.94 154 TYR A O 1
ATOM 1279 N N . GLU A 1 155 ? 12.720 -1.206 -17.650 1.00 86.81 155 GLU A N 1
ATOM 1280 C CA . GLU A 1 155 ? 14.011 -0.565 -17.936 1.00 86.81 155 GLU A CA 1
ATOM 1281 C C . GLU A 1 155 ? 14.845 -0.357 -16.665 1.00 86.81 155 GLU A C 1
ATOM 1283 O O . GLU A 1 155 ? 16.072 -0.318 -16.730 1.00 86.81 155 GLU A O 1
ATOM 1288 N N . GLY A 1 156 ? 14.188 -0.271 -15.504 1.00 78.00 156 GLY A N 1
ATOM 1289 C CA . GLY A 1 156 ? 14.832 0.077 -14.239 1.00 78.00 156 GLY A CA 1
ATOM 1290 C C . GLY A 1 156 ? 15.081 1.584 -14.104 1.00 78.00 156 GLY A C 1
ATOM 1291 O O . GLY A 1 156 ? 14.540 2.400 -14.856 1.00 78.00 156 GLY A O 1
ATOM 1292 N N . TRP A 1 157 ? 15.871 1.980 -13.102 1.00 68.25 157 TRP A N 1
ATOM 1293 C CA . TRP A 1 157 ? 16.152 3.394 -12.831 1.00 68.25 157 TRP A CA 1
ATOM 1294 C C . TRP A 1 157 ? 17.377 3.873 -13.620 1.00 68.25 157 TRP A C 1
ATOM 1296 O O . TRP A 1 157 ? 18.494 3.398 -13.411 1.00 68.25 157 TRP A O 1
ATOM 1306 N N . THR A 1 158 ? 17.190 4.863 -14.493 1.00 56.69 158 THR A N 1
ATOM 1307 C CA . THR A 1 158 ? 18.285 5.612 -15.125 1.00 56.69 158 THR A CA 1
ATOM 1308 C C . THR A 1 158 ? 18.327 7.008 -14.511 1.00 56.69 158 THR A C 1
ATOM 1310 O O . THR A 1 158 ? 17.484 7.844 -14.843 1.00 56.69 158 THR A O 1
ATOM 1313 N N . THR A 1 159 ? 19.300 7.289 -13.642 1.00 51.88 159 THR A N 1
ATOM 1314 C CA . THR A 1 159 ? 19.723 8.672 -13.403 1.00 51.88 159 THR A CA 1
ATOM 1315 C C . THR A 1 159 ? 20.260 9.171 -14.734 1.00 51.88 159 THR A C 1
ATOM 1317 O O . THR A 1 159 ? 21.386 8.857 -15.103 1.00 51.88 159 THR A O 1
ATOM 1320 N N . ASN A 1 160 ? 19.453 9.927 -15.478 1.00 41.56 160 ASN A N 1
ATOM 1321 C CA . ASN A 1 160 ? 20.051 10.981 -16.278 1.00 41.56 160 ASN A CA 1
ATOM 1322 C C . ASN A 1 160 ? 20.506 12.011 -15.247 1.00 41.56 160 ASN A C 1
ATOM 1324 O O . ASN A 1 160 ? 19.697 12.784 -14.742 1.00 41.56 160 ASN A O 1
ATOM 1328 N N . GLU A 1 161 ? 21.765 11.889 -14.839 1.00 37.94 161 GLU A N 1
ATOM 1329 C CA . GLU A 1 161 ? 22.464 12.925 -14.094 1.00 37.94 161 GLU A CA 1
ATOM 1330 C C . GLU A 1 161 ? 22.408 14.208 -14.930 1.00 37.94 161 GLU A C 1
ATOM 1332 O O . GLU A 1 161 ? 22.866 14.221 -16.072 1.00 37.94 161 GLU A O 1
ATOM 1337 N N . ASN A 1 162 ? 21.805 15.249 -14.361 1.00 32.53 162 ASN A N 1
ATOM 1338 C CA . ASN A 1 162 ? 22.110 16.642 -14.659 1.00 32.53 162 ASN A CA 1
ATOM 1339 C C . ASN A 1 162 ? 22.492 17.298 -13.336 1.00 32.53 162 ASN A C 1
ATOM 1341 O O . ASN A 1 162 ? 21.697 17.146 -12.379 1.00 32.53 162 ASN A O 1
#

pLDDT: mean 83.79, std 18.54, range [32.53, 98.0]

Sequence (162 aa):
MKDLNKNSDYELPLELELIFDNKKLDMFEYIVIIFLATSQFKKRSVSIEQMVYYYTIFFSLNSKSKTPLIYKYNKDMKKIGEYLISLSSLKLVEVIGTVDQPLNRIKVKLTNYGKEFIESIESETLLSFISDIANVMEEYSYDKNSPYLSKILYEGWTTNEN

Radius of gyration: 18.46 Å; chains: 1; bounding box: 63×32×52 Å

Organism: NCBI:txid317010

Secondary structure (DSSP, 8-state):
-------------HHHHTT---HHHHHHHHHHHHHIIIIIS--S-EEHHHHHHHHHHHHHHH----S--HHHHHHHHHHHHHHHHHHHHTTSEEEE--TTS-GGG-EEEE-HHHHHHHHT---HHHHHHHHHHHHHHHHS---TT-HHHHHHHHT-------